Protein AF-A0A2R7KAX0-F1 (afdb_monomer_lite)

Sequence (62 aa):
MNLIFYNPQKEQYLTFENAAERSAKEVHLQMDKNFAGDTVHGWMHFVNKTGSQVSTTVYLGE

Structure (mmCIF, N/CA/C/O backbone):
data_AF-A0A2R7KAX0-F1
#
_entry.id   AF-A0A2R7KAX0-F1
#
loop_
_atom_site.group_PDB
_atom_site.id
_atom_site.type_symbol
_atom_site.label_atom_id
_atom_site.label_alt_id
_atom_site.label_comp_id
_atom_site.label_asym_id
_atom_site.label_entity_id
_atom_site.label_seq_id
_atom_site.pdbx_PDB_ins_code
_atom_site.Cartn_x
_atom_site.Cartn_y
_atom_site.Cartn_z
_atom_site.occupancy
_atom_site.B_iso_or_equiv
_atom_site.auth_seq_id
_atom_site.auth_comp_id
_atom_site.auth_asym_id
_atom_site.auth_atom_id
_atom_site.pdbx_PDB_model_num
ATOM 1 N N . MET A 1 1 ? 8.373 0.406 -6.432 1.00 88.12 1 MET A N 1
ATOM 2 C CA . MET A 1 1 ? 6.897 0.366 -6.286 1.00 88.12 1 MET A CA 1
ATOM 3 C C . MET A 1 1 ? 6.576 0.372 -4.808 1.00 88.12 1 MET A C 1
ATOM 5 O O . MET A 1 1 ? 7.250 -0.351 -4.087 1.00 88.12 1 MET A O 1
ATOM 9 N N . ASN A 1 2 ? 5.594 1.160 -4.371 1.00 91.00 2 ASN A N 1
ATOM 10 C CA . ASN A 1 2 ? 5.202 1.231 -2.963 1.00 91.00 2 ASN A CA 1
ATOM 11 C C . ASN A 1 2 ? 3.813 0.615 -2.782 1.00 91.00 2 ASN A C 1
ATOM 13 O O . ASN A 1 2 ? 2.945 0.812 -3.633 1.00 91.00 2 ASN A O 1
ATOM 17 N N . LEU A 1 3 ? 3.613 -0.114 -1.690 1.00 93.62 3 LEU A N 1
ATOM 18 C CA . LEU A 1 3 ? 2.332 -0.710 -1.316 1.00 93.62 3 LEU A CA 1
ATOM 19 C C . LEU A 1 3 ? 1.909 -0.169 0.048 1.00 93.62 3 LEU A C 1
ATOM 21 O O . LEU A 1 3 ? 2.739 -0.032 0.944 1.00 93.62 3 LEU A O 1
ATOM 25 N N . ILE A 1 4 ? 0.631 0.163 0.187 1.00 94.50 4 ILE A N 1
ATOM 26 C CA . ILE A 1 4 ? 0.049 0.689 1.421 1.00 94.50 4 ILE A CA 1
ATOM 27 C C . ILE A 1 4 ? -1.173 -0.152 1.754 1.00 94.50 4 ILE A C 1
ATOM 29 O O . ILE A 1 4 ? -2.029 -0.350 0.896 1.00 94.50 4 ILE A O 1
ATOM 33 N N . PHE A 1 5 ? -1.255 -0.608 2.997 1.00 95.44 5 PHE A N 1
ATOM 34 C CA . PHE A 1 5 ? -2.401 -1.324 3.537 1.00 95.44 5 PHE A CA 1
ATOM 35 C C . PHE A 1 5 ? -2.964 -0.539 4.714 1.00 95.44 5 PHE A C 1
ATOM 37 O O . PHE A 1 5 ? -2.226 -0.193 5.635 1.00 95.44 5 PHE A O 1
ATOM 44 N N . TYR A 1 6 ? -4.259 -0.247 4.678 1.00 96.25 6 TYR A N 1
ATOM 45 C CA . TYR A 1 6 ? -4.980 0.422 5.754 1.00 96.25 6 TYR A CA 1
ATOM 46 C C . TYR A 1 6 ? -5.960 -0.545 6.400 1.00 96.25 6 TYR A C 1
ATOM 48 O O . TYR A 1 6 ? -6.781 -1.150 5.715 1.00 96.25 6 TYR A O 1
ATOM 56 N N . ASN A 1 7 ? -5.903 -0.648 7.721 1.00 96.56 7 ASN A N 1
ATOM 57 C CA . ASN A 1 7 ? -6.879 -1.375 8.512 1.00 96.56 7 ASN A CA 1
ATOM 58 C C . ASN A 1 7 ? -7.873 -0.371 9.126 1.00 96.56 7 ASN A C 1
ATOM 60 O O . ASN A 1 7 ? -7.478 0.386 10.021 1.00 96.56 7 ASN A O 1
ATOM 64 N N . PRO A 1 8 ? -9.147 -0.357 8.691 1.00 95.50 8 PRO A N 1
ATOM 65 C CA . PRO A 1 8 ? -10.147 0.575 9.202 1.00 95.50 8 PRO A CA 1
ATOM 66 C C . PRO A 1 8 ? -10.582 0.265 10.640 1.00 95.50 8 PRO A C 1
ATOM 68 O O . PRO A 1 8 ? -11.021 1.166 11.342 1.00 95.50 8 PRO A O 1
ATOM 71 N N . GLN A 1 9 ? -10.445 -0.980 11.108 1.00 94.31 9 GLN A N 1
ATOM 72 C CA . GLN A 1 9 ? -10.829 -1.371 12.471 1.00 94.31 9 GLN A CA 1
ATOM 73 C C . GLN A 1 9 ? -9.822 -0.877 13.515 1.00 94.31 9 GLN A C 1
ATOM 75 O O . GLN A 1 9 ? -10.197 -0.592 14.651 1.00 94.31 9 GLN A O 1
ATOM 80 N N . LYS A 1 10 ? -8.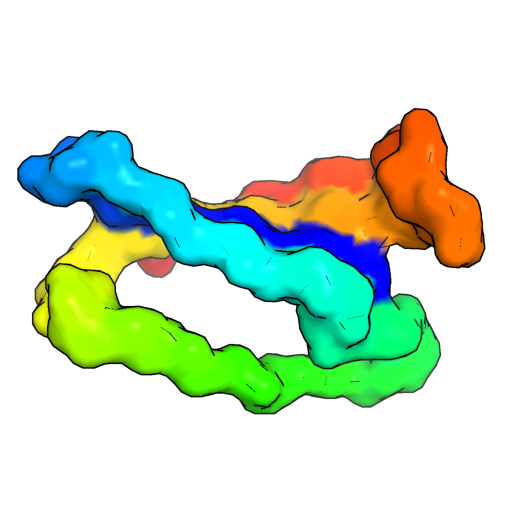543 -0.792 13.137 1.00 94.62 10 LYS A N 1
ATOM 81 C CA . LYS A 1 10 ? -7.452 -0.332 14.012 1.00 94.62 10 LYS A CA 1
ATOM 82 C C . LYS A 1 10 ? -7.001 1.095 13.728 1.00 94.62 10 LYS A C 1
ATOM 84 O O . LYS A 1 10 ? -6.178 1.614 14.473 1.00 94.62 10 LYS A O 1
ATOM 89 N N . GLU A 1 11 ? -7.488 1.690 12.642 1.00 95.81 11 GLU A N 1
ATOM 90 C CA . GLU A 1 11 ? -7.042 2.985 12.120 1.00 95.81 11 GLU A CA 1
ATOM 91 C C . GLU A 1 11 ? -5.520 3.038 11.873 1.00 95.81 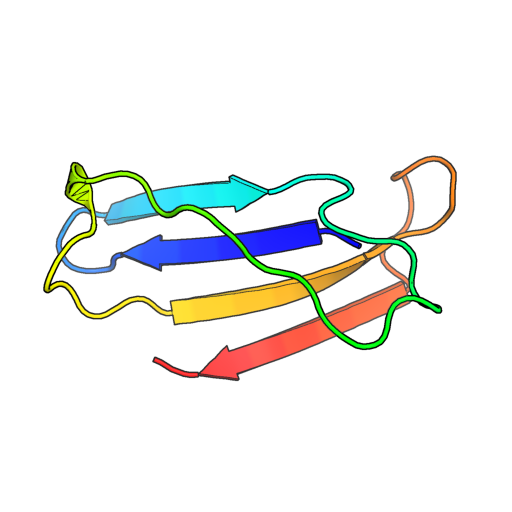11 GLU A C 1
ATOM 93 O O . GLU A 1 11 ? -4.857 4.050 12.098 1.00 95.81 11 GLU A O 1
ATOM 98 N N . GLN A 1 12 ? -4.948 1.926 11.403 1.00 95.75 12 GLN A N 1
ATOM 99 C CA . GLN A 1 12 ? -3.503 1.754 11.237 1.00 95.75 12 GLN A CA 1
ATOM 100 C C . GLN A 1 12 ? -3.111 1.518 9.783 1.00 95.75 12 GLN A C 1
ATOM 102 O O . GLN A 1 12 ? -3.838 0.887 9.017 1.00 95.75 12 GLN A O 1
ATOM 107 N N . TYR A 1 13 ? -1.913 1.987 9.435 1.00 93.94 13 TYR A N 1
ATOM 108 C CA . TYR A 1 13 ? -1.306 1.790 8.125 1.00 93.94 13 TYR A CA 1
ATOM 109 C C . TYR A 1 13 ? -0.080 0.886 8.227 1.00 93.94 13 TYR A C 1
ATOM 111 O O . TYR A 1 13 ? 0.715 1.006 9.160 1.00 93.94 13 TYR A O 1
ATOM 119 N N . LEU A 1 14 ? 0.096 0.034 7.224 1.00 93.88 14 LEU A N 1
ATOM 120 C CA . LEU A 1 14 ? 1.318 -0.708 6.962 1.00 93.88 14 LEU A CA 1
ATOM 121 C C . LEU A 1 14 ? 1.813 -0.341 5.564 1.00 93.88 14 LEU A C 1
ATOM 123 O O . LEU A 1 14 ? 1.093 -0.500 4.577 1.00 93.88 14 LEU A O 1
ATOM 127 N N . THR A 1 15 ? 3.037 0.169 5.477 1.00 93.62 15 THR A N 1
ATOM 128 C CA . THR A 1 15 ? 3.638 0.621 4.221 1.00 93.62 15 THR A CA 1
ATOM 129 C C . THR A 1 15 ? 4.847 -0.233 3.862 1.00 93.62 15 THR A C 1
ATOM 131 O O . THR A 1 15 ? 5.693 -0.537 4.699 1.00 93.62 15 THR A O 1
ATOM 134 N N . PHE A 1 16 ? 4.944 -0.600 2.587 1.00 93.19 16 PHE A N 1
ATOM 135 C CA . PHE A 1 16 ? 6.110 -1.251 2.002 1.00 93.19 16 PHE A CA 1
ATOM 136 C C . PHE A 1 16 ? 6.670 -0.353 0.908 1.00 93.19 16 PHE A C 1
ATOM 138 O O . PHE A 1 16 ? 6.101 -0.233 -0.181 1.00 93.19 16 PHE A O 1
ATOM 145 N N . GLU A 1 17 ? 7.790 0.294 1.202 1.00 90.56 17 GLU A N 1
ATOM 146 C CA . GLU A 1 17 ? 8.503 1.130 0.243 1.00 90.56 17 GLU A CA 1
ATOM 147 C C . GLU A 1 17 ? 9.432 0.285 -0.619 1.00 90.56 17 GLU A C 1
ATOM 149 O O . GLU A 1 17 ? 10.068 -0.648 -0.134 1.00 90.56 17 GLU A O 1
ATOM 154 N N . ASN A 1 18 ? 9.515 0.614 -1.910 1.00 88.06 18 ASN A N 1
ATOM 155 C CA . ASN A 1 18 ? 10.355 -0.105 -2.871 1.00 88.06 18 ASN A CA 1
ATOM 156 C C . ASN A 1 18 ? 10.163 -1.634 -2.835 1.00 88.06 18 ASN A C 1
ATOM 158 O O . ASN A 1 18 ? 11.094 -2.385 -3.109 1.00 88.06 18 ASN A O 1
ATOM 162 N N . ALA A 1 19 ? 8.934 -2.081 -2.556 1.00 90.38 19 ALA A N 1
ATOM 163 C CA . ALA A 1 19 ? 8.557 -3.482 -2.399 1.00 90.38 19 ALA A CA 1
ATOM 164 C C . ALA A 1 19 ? 8.976 -4.356 -3.591 1.00 90.38 19 ALA A C 1
ATOM 166 O O . ALA A 1 19 ? 9.363 -5.506 -3.417 1.00 90.38 19 ALA A O 1
ATOM 167 N N . ALA A 1 20 ? 8.911 -3.802 -4.805 1.00 89.12 20 ALA A N 1
ATOM 168 C CA . ALA A 1 20 ? 9.467 -4.432 -5.993 1.00 89.12 20 ALA A CA 1
ATOM 169 C C . ALA A 1 20 ? 9.819 -3.414 -7.085 1.00 89.12 20 ALA A C 1
ATOM 171 O O . ALA A 1 20 ? 9.283 -2.293 -7.142 1.00 89.12 20 ALA A O 1
ATOM 172 N N . GLU A 1 21 ? 10.681 -3.858 -7.998 1.00 86.00 21 GLU A N 1
ATOM 173 C CA . GLU A 1 21 ? 10.852 -3.255 -9.316 1.00 86.00 21 GLU A CA 1
ATOM 174 C C . GLU A 1 21 ? 9.587 -3.448 -10.157 1.00 86.00 21 GLU A C 1
ATOM 176 O O . GLU A 1 21 ? 8.924 -4.483 -10.092 1.00 86.00 21 GLU A O 1
ATOM 181 N N . ARG A 1 22 ? 9.265 -2.479 -11.020 1.00 79.06 22 ARG A N 1
ATOM 182 C CA . ARG A 1 22 ? 8.063 -2.559 -11.873 1.00 79.06 22 ARG A CA 1
ATOM 183 C C . ARG A 1 22 ? 8.084 -3.774 -12.814 1.00 79.06 22 ARG A C 1
ATOM 185 O O . ARG A 1 22 ? 7.031 -4.271 -13.199 1.00 79.06 22 ARG A O 1
ATOM 192 N N . SER A 1 23 ? 9.271 -4.244 -13.191 1.00 85.31 23 SER A N 1
ATOM 193 C CA . SER A 1 23 ? 9.466 -5.408 -14.061 1.00 85.31 23 SER A CA 1
ATOM 194 C C . SER A 1 23 ? 9.269 -6.755 -13.359 1.00 85.31 23 SER A C 1
ATOM 196 O O . SER A 1 23 ? 9.177 -7.762 -14.057 1.00 85.31 23 SER A O 1
ATOM 198 N N . ALA A 1 24 ? 9.190 -6.789 -12.023 1.00 88.19 24 ALA A N 1
ATOM 199 C CA . ALA A 1 24 ? 9.102 -8.030 -11.253 1.00 88.19 24 ALA A CA 1
ATOM 200 C C . ALA A 1 24 ? 7.771 -8.774 -11.451 1.00 88.19 24 ALA A C 1
ATOM 202 O O . ALA A 1 24 ? 7.742 -9.993 -11.329 1.00 88.19 24 ALA A O 1
ATOM 203 N N . LYS A 1 25 ? 6.690 -8.058 -11.807 1.00 85.25 25 LYS A N 1
ATOM 204 C CA . LYS A 1 25 ? 5.305 -8.550 -12.019 1.00 85.25 25 LYS A CA 1
ATOM 205 C C . LYS A 1 25 ? 4.614 -9.164 -10.795 1.00 85.25 25 LYS A C 1
ATOM 207 O O . LYS A 1 25 ? 3.391 -9.138 -10.746 1.00 85.25 25 LYS A O 1
ATOM 212 N N . GLU A 1 26 ? 5.370 -9.658 -9.824 1.00 88.62 26 GLU A N 1
ATOM 213 C CA . GLU A 1 26 ? 4.889 -10.251 -8.581 1.00 88.62 26 GLU A CA 1
ATOM 214 C C . GLU A 1 26 ? 5.812 -9.860 -7.419 1.00 88.62 26 GLU A C 1
ATOM 216 O O . GLU A 1 26 ? 7.001 -9.591 -7.609 1.00 88.62 26 GLU A O 1
ATOM 221 N N . VAL A 1 27 ? 5.249 -9.808 -6.211 1.00 90.62 27 VAL A N 1
ATOM 222 C CA . VAL A 1 27 ? 5.989 -9.609 -4.965 1.00 90.62 27 VAL A CA 1
ATOM 223 C C . VAL A 1 27 ? 5.307 -10.375 -3.836 1.00 90.62 27 VAL A C 1
ATOM 225 O O . VAL A 1 27 ? 4.084 -10.339 -3.708 1.00 90.62 27 VAL A O 1
ATOM 228 N N . HIS A 1 28 ? 6.096 -11.037 -2.992 1.00 92.00 28 HIS A N 1
ATOM 229 C CA . HIS A 1 28 ? 5.609 -11.609 -1.739 1.00 92.00 28 HIS A CA 1
ATOM 230 C C . HIS A 1 28 ? 5.872 -10.625 -0.602 1.00 92.00 28 HIS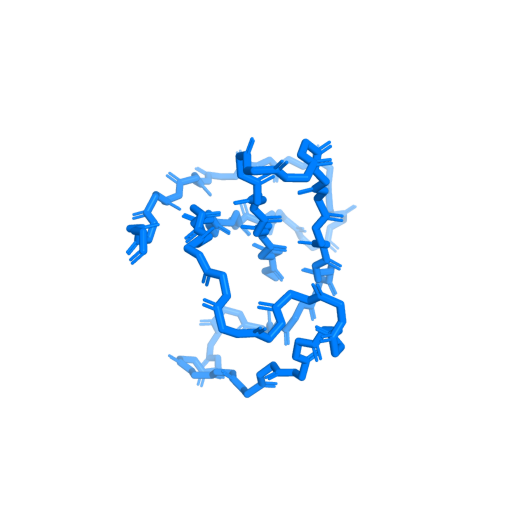 A C 1
ATOM 232 O O . HIS A 1 28 ? 7.013 -10.224 -0.375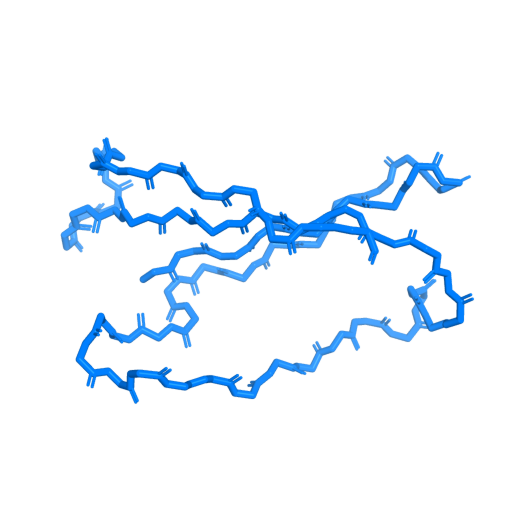 1.00 92.00 28 HIS A O 1
ATOM 238 N N . LEU A 1 29 ? 4.816 -10.247 0.114 1.00 91.44 29 LEU A N 1
ATOM 239 C CA . LEU A 1 29 ? 4.901 -9.372 1.278 1.00 91.44 29 LEU A CA 1
ATOM 240 C C . LEU A 1 29 ? 4.606 -10.151 2.550 1.00 91.44 29 LEU A C 1
ATOM 242 O O . LEU A 1 29 ? 3.699 -10.982 2.587 1.00 91.44 29 LEU A O 1
ATOM 246 N N . GLN A 1 30 ? 5.336 -9.828 3.611 1.00 91.69 30 GLN A N 1
ATOM 247 C CA . GLN A 1 30 ? 5.046 -10.335 4.941 1.00 91.69 30 GLN A CA 1
ATOM 248 C C . GLN A 1 30 ? 4.322 -9.257 5.743 1.00 91.69 30 GLN A C 1
ATOM 250 O O . GLN A 1 30 ? 4.918 -8.259 6.139 1.00 91.69 30 GLN A O 1
ATOM 255 N N . MET A 1 31 ? 3.028 -9.471 5.963 1.00 89.12 31 MET A N 1
ATOM 256 C CA . MET A 1 31 ? 2.187 -8.595 6.776 1.00 89.12 31 MET A CA 1
ATOM 257 C C . MET A 1 31 ? 2.568 -8.700 8.256 1.00 89.12 31 MET A C 1
ATOM 259 O O . MET A 1 31 ? 2.951 -9.771 8.739 1.00 89.12 31 MET A O 1
ATOM 263 N N . ASP A 1 32 ? 2.432 -7.592 8.984 1.00 90.06 32 ASP A N 1
ATOM 264 C CA . ASP A 1 32 ? 2.576 -7.607 10.436 1.00 90.06 32 ASP A CA 1
ATOM 265 C C . ASP A 1 32 ? 1.466 -8.471 11.060 1.00 90.06 32 ASP A C 1
ATOM 267 O O . ASP A 1 32 ? 0.303 -8.415 10.651 1.00 90.06 32 ASP A O 1
ATOM 271 N N . LYS A 1 33 ? 1.821 -9.279 12.067 1.00 91.75 33 LYS A N 1
ATOM 272 C CA . LYS A 1 33 ? 0.883 -10.186 12.748 1.00 91.75 33 LYS A CA 1
ATOM 273 C C . LYS A 1 33 ? -0.307 -9.453 13.366 1.00 91.75 33 LYS A C 1
ATOM 275 O O . LYS A 1 33 ? -1.359 -10.061 13.529 1.00 91.75 33 LYS A O 1
ATOM 280 N N . ASN A 1 34 ? -0.159 -8.173 13.699 1.00 90.38 34 ASN A N 1
ATOM 281 C CA . ASN A 1 34 ? -1.238 -7.346 14.221 1.00 90.38 34 ASN A CA 1
ATOM 282 C C . ASN A 1 34 ? -2.381 -7.145 13.208 1.00 90.38 34 ASN A C 1
ATOM 284 O O . ASN A 1 34 ? -3.480 -6.824 13.631 1.00 90.38 34 ASN A O 1
ATOM 288 N N . PHE A 1 35 ? -2.155 -7.358 11.909 1.00 90.25 35 PHE A N 1
ATOM 289 C CA . PHE A 1 35 ? -3.178 -7.253 10.858 1.00 90.25 35 PHE A CA 1
ATOM 290 C C . PHE A 1 35 ? -3.780 -8.619 10.480 1.00 90.25 35 PHE A C 1
ATOM 292 O O . PHE A 1 35 ? -4.569 -8.720 9.542 1.00 90.25 35 PHE A O 1
ATOM 299 N N . ALA A 1 36 ? -3.372 -9.702 11.149 1.00 91.12 36 ALA A N 1
ATOM 300 C CA . ALA A 1 36 ? -3.805 -11.046 10.794 1.00 91.12 36 ALA A CA 1
ATOM 301 C C . ALA A 1 36 ? -5.295 -11.257 11.102 1.00 91.12 36 ALA A C 1
ATOM 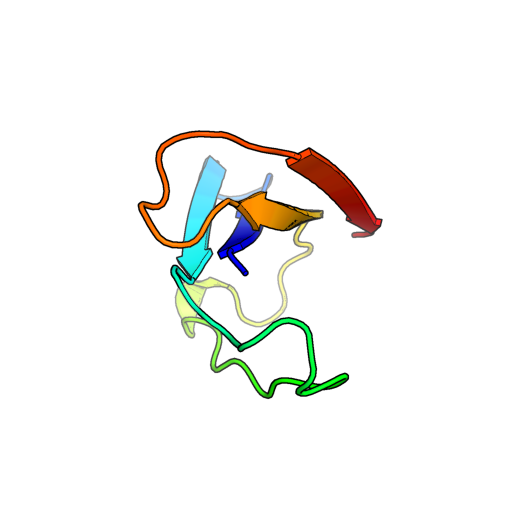303 O O . ALA A 1 36 ? -5.719 -11.146 12.250 1.00 91.12 36 ALA A O 1
ATOM 304 N N . GLY A 1 37 ? -6.061 -11.638 10.076 1.00 91.38 37 GLY A N 1
ATOM 305 C CA . GLY A 1 37 ? -7.501 -11.898 10.181 1.00 91.38 37 GLY A CA 1
ATOM 306 C C . GLY A 1 37 ? -8.387 -10.660 10.026 1.00 91.38 37 GLY A C 1
ATOM 307 O O . GLY A 1 37 ? -9.606 -10.803 10.041 1.00 91.38 37 GLY A O 1
ATOM 308 N N . ASP A 1 38 ? -7.794 -9.481 9.845 1.00 94.44 38 ASP A N 1
ATOM 309 C CA . ASP A 1 38 ? -8.530 -8.240 9.629 1.00 94.44 38 ASP A CA 1
ATOM 310 C C . ASP A 1 38 ? -8.808 -7.984 8.143 1.00 94.44 38 ASP A C 1
ATOM 312 O O . ASP A 1 38 ? -8.124 -8.510 7.261 1.00 94.44 38 ASP A O 1
ATOM 316 N N . THR A 1 39 ? -9.788 -7.122 7.877 1.00 94.69 39 THR A N 1
ATOM 317 C CA . THR A 1 39 ? -10.039 -6.580 6.537 1.00 94.69 39 THR A CA 1
ATOM 318 C C . THR A 1 39 ? -9.117 -5.388 6.318 1.00 94.69 39 THR A C 1
ATOM 320 O O . THR A 1 39 ? -9.002 -4.523 7.190 1.00 94.69 39 THR A O 1
ATOM 323 N N . VAL A 1 40 ? -8.448 -5.325 5.166 1.00 95.31 40 VAL A N 1
ATOM 324 C CA . VAL A 1 40 ? -7.483 -4.260 4.878 1.00 95.31 40 VAL A CA 1
ATOM 325 C C . VAL A 1 40 ? -7.683 -3.708 3.482 1.00 95.31 40 VAL A C 1
ATOM 327 O O . VAL A 1 40 ? -7.709 -4.432 2.500 1.00 95.31 40 VAL A O 1
ATOM 330 N N . HIS A 1 41 ? -7.721 -2.390 3.373 1.00 9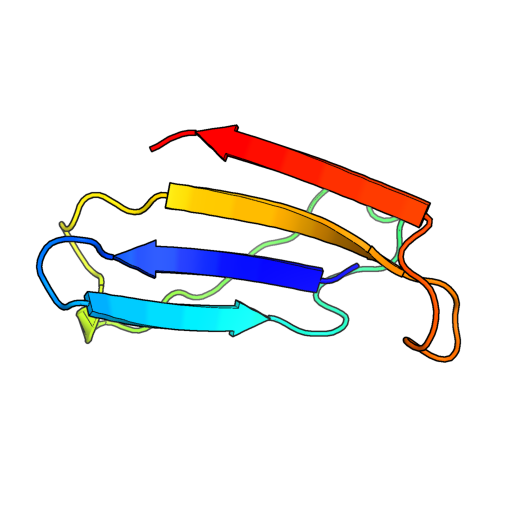6.69 41 HIS A N 1
ATOM 331 C CA . HIS A 1 41 ? -7.755 -1.723 2.084 1.00 96.69 41 HIS A CA 1
ATOM 332 C C . HIS A 1 41 ? -6.333 -1.566 1.544 1.00 96.69 41 HIS A C 1
ATOM 334 O O . HIS A 1 41 ? -5.456 -1.054 2.243 1.00 96.69 41 HIS A O 1
ATOM 340 N N . GLY A 1 42 ? -6.091 -2.017 0.313 1.00 95.62 42 GLY A N 1
ATOM 341 C CA . GLY A 1 42 ? -4.770 -1.992 -0.316 1.00 95.62 42 GLY A CA 1
ATOM 342 C C . GLY A 1 42 ? -4.642 -0.948 -1.426 1.00 95.62 42 GLY A C 1
ATOM 343 O O . GLY A 1 42 ? -5.524 -0.816 -2.272 1.00 95.62 42 GLY A O 1
ATOM 344 N N . TRP A 1 43 ? -3.500 -0.265 -1.498 1.00 95.25 43 TRP A N 1
ATOM 345 C CA . TRP A 1 43 ? -3.121 0.601 -2.619 1.00 95.25 43 TRP A CA 1
ATOM 346 C C . TRP A 1 43 ? -1.707 0.304 -3.102 1.00 95.25 43 TRP A C 1
ATOM 348 O O . TRP A 1 43 ? -0.810 -0.024 -2.326 1.00 95.25 43 TRP A O 1
ATOM 358 N N . MET A 1 44 ? -1.501 0.489 -4.402 1.00 93.00 44 MET A N 1
ATOM 359 C CA . MET A 1 44 ? -0.213 0.383 -5.072 1.00 93.00 44 MET A CA 1
ATOM 360 C C . MET A 1 44 ? 0.145 1.703 -5.744 1.00 93.00 44 MET A C 1
ATOM 362 O O . MET A 1 44 ? -0.612 2.223 -6.564 1.00 93.00 44 MET A O 1
ATOM 366 N N . HIS A 1 45 ? 1.338 2.209 -5.447 1.00 90.06 45 HIS A N 1
ATOM 367 C CA . HIS A 1 45 ? 1.873 3.440 -6.009 1.00 90.06 45 HIS A CA 1
ATOM 368 C C . HIS A 1 45 ? 3.115 3.148 -6.853 1.00 90.06 45 HIS A C 1
ATOM 370 O O . HIS A 1 45 ? 4.113 2.585 -6.385 1.00 90.06 45 HIS A O 1
ATOM 376 N N . PHE A 1 46 ? 3.087 3.591 -8.106 1.00 86.19 46 PHE A N 1
ATOM 377 C CA . PHE A 1 46 ? 4.277 3.642 -8.945 1.00 86.19 46 PHE A CA 1
ATOM 378 C C . PHE A 1 46 ? 4.944 4.999 -8.775 1.00 86.19 46 PHE A C 1
ATOM 380 O O . PHE A 1 46 ? 4.389 6.021 -9.176 1.00 86.19 46 PHE A O 1
ATOM 387 N N . VAL A 1 47 ? 6.142 4.996 -8.197 1.00 84.75 47 VAL A N 1
ATOM 388 C CA . VAL A 1 47 ? 6.983 6.184 -8.040 1.00 84.75 47 VAL A CA 1
ATOM 389 C C . VAL A 1 47 ? 8.168 6.146 -9.001 1.00 84.75 47 VAL A C 1
ATOM 391 O O . VAL A 1 47 ? 8.575 5.072 -9.455 1.00 84.75 47 VAL A O 1
ATOM 394 N N . ASN A 1 48 ? 8.714 7.316 -9.334 1.00 82.38 48 ASN A N 1
ATOM 395 C CA . ASN A 1 48 ? 9.982 7.410 -10.060 1.00 82.38 48 ASN A CA 1
ATOM 396 C C . ASN A 1 48 ? 11.146 6.822 -9.227 1.00 82.38 48 ASN A C 1
ATOM 398 O O . ASN A 1 48 ? 11.003 6.557 -8.035 1.00 82.38 48 ASN A O 1
ATOM 402 N N . LYS A 1 49 ? 12.322 6.632 -9.844 1.00 76.19 49 LYS A N 1
ATOM 403 C CA . LYS A 1 49 ? 13.496 6.039 -9.166 1.00 76.19 49 LYS A CA 1
ATOM 404 C C . LYS A 1 49 ? 13.931 6.786 -7.899 1.00 76.19 49 LYS A C 1
ATOM 406 O O . LYS A 1 49 ? 14.530 6.181 -7.023 1.00 76.19 49 LYS A O 1
ATOM 411 N N . THR A 1 50 ? 13.656 8.086 -7.813 1.00 78.50 50 THR A N 1
ATOM 412 C CA . THR A 1 50 ? 13.990 8.920 -6.652 1.00 78.50 50 THR A CA 1
ATOM 413 C C . THR A 1 50 ? 12.883 8.950 -5.594 1.00 78.50 50 THR A C 1
ATOM 415 O O . THR A 1 50 ? 13.031 9.651 -4.601 1.00 78.50 50 THR A O 1
ATOM 418 N N . GLY A 1 51 ? 11.762 8.250 -5.805 1.00 72.94 51 GLY A N 1
ATOM 419 C CA . GLY A 1 51 ? 10.617 8.210 -4.888 1.00 72.94 51 GLY A CA 1
ATOM 420 C C . GLY A 1 51 ? 9.805 9.509 -4.796 1.00 72.94 51 GLY A C 1
ATOM 421 O O . GLY A 1 51 ? 8.858 9.582 -4.022 1.00 72.94 51 GLY A O 1
ATOM 422 N N . SER A 1 52 ? 10.148 10.536 -5.575 1.00 75.06 52 SER A N 1
ATOM 423 C CA . SER A 1 52 ? 9.658 11.910 -5.393 1.00 75.06 52 SER A CA 1
ATOM 424 C C . SER A 1 52 ? 8.395 12.242 -6.181 1.00 75.06 52 SER A C 1
ATOM 426 O O . SER A 1 52 ? 7.741 13.244 -5.906 1.00 75.06 52 SER A O 1
ATOM 428 N N . GLN A 1 53 ? 8.058 11.435 -7.187 1.00 75.56 53 GLN A N 1
ATOM 429 C CA . GLN A 1 53 ? 6.896 11.667 -8.042 1.00 75.56 53 GLN A CA 1
ATOM 430 C C . GLN A 1 53 ? 6.101 10.382 -8.194 1.00 75.56 53 GLN A C 1
ATOM 432 O O . GLN A 1 53 ? 6.653 9.350 -8.585 1.00 75.56 53 GLN A O 1
ATOM 437 N N . VAL A 1 54 ? 4.801 10.468 -7.918 1.00 75.88 54 VAL A N 1
ATOM 438 C CA . VAL A 1 54 ? 3.847 9.382 -8.139 1.00 75.88 54 VAL A CA 1
ATOM 439 C C . VAL A 1 54 ? 3.345 9.471 -9.575 1.00 75.88 54 VAL A C 1
ATOM 441 O O . VAL A 1 54 ? 2.764 10.472 -9.980 1.00 75.88 54 VAL A O 1
ATOM 444 N N . SER A 1 55 ? 3.569 8.415 -10.347 1.00 75.81 55 SER A N 1
ATOM 445 C CA . SER A 1 55 ? 3.065 8.303 -11.715 1.00 75.81 55 SER A CA 1
ATOM 446 C C . SER A 1 55 ? 1.644 7.748 -11.750 1.00 75.81 55 SER A C 1
ATOM 448 O O . SER A 1 55 ? 0.872 8.106 -12.635 1.00 75.81 55 SER A O 1
ATOM 450 N N . THR A 1 56 ? 1.302 6.823 -10.851 1.00 85.62 56 THR A N 1
ATOM 451 C CA . THR A 1 56 ? -0.005 6.150 -10.835 1.00 85.62 56 THR A CA 1
ATOM 452 C C . THR A 1 56 ? -0.264 5.555 -9.456 1.00 85.62 56 THR A C 1
ATOM 454 O O . THR A 1 56 ? 0.632 4.929 -8.885 1.00 85.62 56 THR A O 1
ATOM 457 N N . THR A 1 57 ? -1.494 5.710 -8.969 1.00 90.75 57 THR A N 1
ATOM 458 C CA . THR A 1 57 ? -2.018 5.014 -7.789 1.00 90.75 57 THR A CA 1
ATOM 459 C C . THR A 1 57 ? -3.131 4.075 -8.235 1.00 90.75 57 THR A C 1
ATOM 461 O O . THR A 1 57 ? -4.022 4.486 -8.976 1.00 90.75 57 THR A O 1
ATOM 464 N N . VAL A 1 58 ? -3.079 2.827 -7.785 1.00 92.88 58 VAL A N 1
ATOM 465 C CA . VAL A 1 58 ? -4.077 1.793 -8.066 1.00 92.88 58 VAL A CA 1
ATOM 466 C C . VAL A 1 58 ? -4.648 1.310 -6.741 1.00 92.88 58 VAL A C 1
ATOM 468 O O . VAL A 1 58 ? -3.887 0.967 -5.840 1.00 92.88 58 VAL A O 1
ATOM 471 N N . TYR A 1 59 ? -5.973 1.287 -6.621 1.00 94.69 59 TYR A N 1
ATOM 472 C CA . TYR A 1 59 ? -6.649 0.631 -5.505 1.00 94.69 59 TYR A CA 1
ATOM 473 C C . TYR A 1 59 ? -6.738 -0.872 -5.777 1.00 94.69 59 TYR A C 1
ATOM 475 O O . TYR A 1 59 ? -7.113 -1.273 -6.880 1.00 94.69 59 TYR A O 1
ATOM 483 N N . LEU A 1 60 ? -6.352 -1.684 -4.796 1.00 93.19 60 LEU A N 1
ATOM 484 C CA . LEU A 1 60 ? -6.241 -3.137 -4.923 1.00 93.19 60 LEU A CA 1
ATOM 485 C C . LEU A 1 60 ? -7.478 -3.878 -4.403 1.00 93.19 60 LEU A C 1
ATOM 487 O O . LEU A 1 60 ? -7.700 -5.008 -4.824 1.00 93.19 60 LEU A O 1
ATOM 491 N N . GLY A 1 61 ? -8.277 -3.252 -3.535 1.00 93.44 61 GLY A N 1
ATOM 492 C CA . GLY A 1 61 ? -9.444 -3.879 -2.908 1.00 93.44 61 GLY A CA 1
ATOM 493 C C . GLY A 1 61 ? -9.363 -3.912 -1.383 1.00 93.44 61 GLY A C 1
ATOM 494 O O . GLY A 1 61 ? -8.512 -3.233 -0.800 1.00 93.44 61 GLY A O 1
ATOM 495 N N . GLU A 1 62 ? -10.284 -4.674 -0.787 1.00 91.19 62 GLU A N 1
ATOM 496 C CA . GLU A 1 62 ? -10.428 -4.953 0.654 1.00 91.19 62 GLU A CA 1
ATOM 497 C C . GLU A 1 62 ? -10.071 -6.404 1.015 1.00 91.19 62 GLU A C 1
ATOM 499 O O . GLU A 1 62 ? -10.181 -7.265 0.108 1.00 91.19 62 GLU A O 1
#

Secondary structure (DSSP, 8-state):
-EEEEEETTTTEEEEETT-S-GGG--------GGGTTS--EEEEEEE-TTS--EEEEEEEE-

pLDDT: mean 89.62, std 6.15, range [72.94, 96.69]

Foldseek 3Di:
DKKWKAFPVVRDIDIDPCQDDPVPVDGDDDDDPVCPPGDIWMKDFDADPVNPDTPDIDTDGD

Radius of gyration: 12.12 Å; chains: 1; bounding box: 25×24×28 Å